Protein AF-A0A914QKD1-F1 (afdb_monomer_lite)

Radius of gyration: 14.01 Å; chains: 1; bounding box: 32×26×38 Å

Organism: NCBI:txid227884

Foldseek 3Di:
DDCADPNRGDPVVVCVVVPDDPPDPDDWDKDADCDPPDWDKAADDDDDPDPVDDDDDPDDRIDTGHHDTDGD

Secondary structure (DSSP, 8-state):
--SEETTEEPGGGGGGGGG--TT-------------SSPPEEE-----SSTT-----SS-SEEE--SS----

pLDDT: mean 84.47, std 8.67, range [49.12, 96.56]

Structure (mmCIF, N/CA/C/O backbone):
data_AF-A0A914QKD1-F1
#
_entry.id   AF-A0A914QKD1-F1
#
loop_
_atom_site.group_PDB
_atom_site.id
_atom_site.type_symbol
_atom_site.label_atom_id
_atom_site.label_alt_id
_atom_site.label_comp_id
_atom_site.label_asym_id
_atom_site.label_entity_id
_atom_site.label_seq_id
_atom_site.pdbx_PDB_ins_code
_atom_site.Cartn_x
_atom_site.Cartn_y
_atom_site.Cartn_z
_atom_site.occupancy
_atom_site.B_iso_or_equiv
_atom_site.auth_seq_id
_atom_site.auth_comp_id
_atom_site.auth_asym_id
_atom_site.auth_atom_id
_atom_site.pdbx_PDB_model_num
ATOM 1 N N . MET A 1 1 ? 10.569 2.628 8.126 1.00 75.06 1 MET A N 1
ATOM 2 C CA . MET A 1 1 ? 10.468 3.778 7.205 1.00 75.06 1 MET A CA 1
ATOM 3 C C . MET A 1 1 ? 9.005 3.959 6.894 1.00 75.06 1 MET A C 1
ATOM 5 O O . MET A 1 1 ? 8.397 3.009 6.419 1.00 75.06 1 MET A O 1
ATOM 9 N N . ASN A 1 2 ? 8.439 5.114 7.232 1.00 82.88 2 ASN A N 1
ATOM 10 C CA . ASN A 1 2 ? 6.989 5.268 7.296 1.00 82.88 2 ASN A CA 1
ATOM 11 C C . ASN A 1 2 ? 6.508 6.061 6.082 1.00 82.88 2 ASN A C 1
ATOM 13 O O . ASN A 1 2 ? 6.876 7.222 5.911 1.00 82.88 2 ASN A O 1
ATOM 17 N N . TYR A 1 3 ? 5.708 5.417 5.235 1.00 87.56 3 TYR A N 1
ATOM 18 C CA . TYR A 1 3 ? 5.093 6.059 4.071 1.00 87.56 3 TYR A CA 1
ATOM 19 C C . TYR A 1 3 ? 3.791 6.786 4.435 1.00 87.56 3 TYR A C 1
ATOM 21 O O . TYR A 1 3 ? 3.442 7.804 3.834 1.00 87.56 3 TYR A O 1
ATOM 29 N N . VAL A 1 4 ? 3.090 6.278 5.447 1.00 89.19 4 VAL A N 1
ATOM 30 C CA . VAL A 1 4 ? 1.871 6.855 6.012 1.00 89.19 4 VAL A CA 1
ATOM 31 C C . VAL A 1 4 ? 1.972 6.761 7.528 1.00 89.19 4 VAL A C 1
ATOM 33 O O . VAL A 1 4 ? 2.377 5.725 8.053 1.00 89.19 4 VAL A O 1
ATOM 36 N N . GLU A 1 5 ? 1.610 7.831 8.223 1.00 90.06 5 GLU A N 1
ATOM 37 C CA . GLU A 1 5 ? 1.580 7.887 9.681 1.00 90.06 5 GLU A CA 1
ATOM 38 C C . GLU A 1 5 ? 0.298 8.581 10.131 1.00 90.06 5 GLU A C 1
ATOM 40 O O . GLU A 1 5 ? -0.035 9.654 9.637 1.00 90.06 5 GLU A O 1
ATOM 45 N N . ASP A 1 6 ? -0.469 7.909 10.993 1.00 88.38 6 ASP A N 1
ATOM 46 C CA . ASP A 1 6 ? -1.770 8.369 11.500 1.00 88.38 6 ASP A CA 1
ATOM 47 C C . ASP A 1 6 ? -2.730 8.871 10.393 1.00 88.38 6 ASP A C 1
ATOM 49 O O . ASP A 1 6 ? -3.497 9.816 10.561 1.00 88.38 6 ASP A O 1
ATOM 53 N N . GLY A 1 7 ? -2.693 8.203 9.233 1.00 86.50 7 GLY A N 1
ATOM 54 C CA . GLY A 1 7 ? -3.519 8.522 8.063 1.00 86.50 7 GLY A CA 1
ATOM 55 C C . GLY A 1 7 ? -2.970 9.639 7.168 1.00 86.50 7 GLY A C 1
ATOM 56 O O . GLY A 1 7 ? -3.582 9.949 6.150 1.00 86.50 7 GLY A O 1
ATOM 57 N N . ILE A 1 8 ? -1.814 10.214 7.502 1.00 89.62 8 ILE A N 1
ATOM 58 C CA . ILE A 1 8 ? -1.161 11.280 6.741 1.00 89.62 8 ILE A CA 1
ATOM 59 C C . ILE A 1 8 ? -0.024 10.685 5.909 1.00 89.62 8 ILE A C 1
ATOM 61 O O . ILE A 1 8 ? 0.846 9.980 6.424 1.00 89.62 8 ILE A O 1
ATOM 65 N N . VAL A 1 9 ? -0.012 10.973 4.606 1.00 89.12 9 VAL A N 1
ATOM 66 C CA . VAL A 1 9 ? 1.075 10.558 3.710 1.00 89.12 9 VAL A CA 1
ATOM 67 C C . VAL A 1 9 ? 2.329 11.362 4.039 1.00 89.12 9 VAL A C 1
ATOM 69 O O . VAL A 1 9 ? 2.325 12.591 4.001 1.00 89.12 9 VAL A O 1
ATOM 72 N N . ASN A 1 10 ? 3.423 10.668 4.341 1.00 88.56 10 ASN A N 1
ATOM 73 C CA . ASN A 1 10 ? 4.695 11.312 4.633 1.00 88.56 10 ASN A CA 1
ATOM 74 C C . ASN A 1 10 ? 5.303 11.898 3.343 1.00 88.56 10 ASN A C 1
ATOM 76 O O . ASN A 1 10 ? 5.272 11.261 2.288 1.00 88.56 10 ASN A O 1
ATOM 80 N N . ALA A 1 11 ? 5.934 13.074 3.425 1.00 83.62 11 ALA A N 1
ATOM 81 C CA . ALA A 1 11 ? 6.678 13.675 2.311 1.00 83.62 11 ALA A CA 1
ATOM 82 C C . ALA A 1 11 ? 7.750 12.727 1.740 1.00 83.62 11 ALA A C 1
ATOM 84 O O . ALA A 1 11 ? 8.068 12.773 0.551 1.00 83.62 11 ALA A O 1
ATOM 85 N N . TYR A 1 12 ? 8.266 11.819 2.570 1.00 78.00 12 TYR A N 1
ATOM 86 C CA . TYR A 1 12 ? 9.165 10.745 2.176 1.00 78.00 12 TYR A CA 1
ATOM 87 C C . TYR A 1 12 ? 8.619 9.880 1.023 1.00 78.00 12 TYR A C 1
ATOM 89 O O . TYR A 1 12 ? 9.386 9.479 0.145 1.00 78.00 12 TYR A O 1
ATOM 97 N N . SER A 1 13 ? 7.306 9.644 0.981 1.00 78.81 13 SER A N 1
ATOM 98 C CA . SER A 1 13 ? 6.638 8.792 -0.012 1.00 78.81 13 SER A CA 1
ATOM 99 C C . SER A 1 13 ? 6.775 9.311 -1.439 1.00 78.81 13 SER A C 1
ATOM 101 O O . SER A 1 13 ? 6.884 8.522 -2.373 1.00 78.81 13 SER A O 1
ATOM 103 N N . THR A 1 14 ? 6.881 10.630 -1.617 1.00 78.12 14 THR A N 1
ATOM 104 C CA . THR A 1 14 ? 7.060 11.251 -2.943 1.00 78.12 14 THR A CA 1
ATOM 105 C C . THR A 1 14 ? 8.398 10.901 -3.596 1.00 78.12 14 THR A C 1
ATOM 107 O O . THR A 1 14 ? 8.550 11.007 -4.809 1.00 78.12 14 THR A O 1
ATOM 110 N N . LYS A 1 15 ? 9.376 10.446 -2.803 1.00 81.25 15 LYS A N 1
ATOM 111 C CA . LYS A 1 15 ? 10.718 10.092 -3.276 1.00 81.25 15 LYS A CA 1
ATOM 112 C C . LYS A 1 15 ? 10.884 8.600 -3.563 1.00 81.25 15 LYS A C 1
ATOM 114 O O . LYS A 1 15 ? 12.001 8.182 -3.853 1.00 81.25 15 LYS A O 1
ATOM 119 N N . PHE A 1 16 ? 9.828 7.796 -3.436 1.00 79.75 16 PHE A N 1
ATOM 120 C CA . PHE A 1 16 ? 9.894 6.347 -3.629 1.00 79.75 16 PHE A CA 1
ATOM 121 C C . PHE A 1 16 ? 10.439 5.922 -5.009 1.00 79.75 16 PHE A C 1
ATOM 123 O O . PHE A 1 16 ? 11.337 5.078 -5.021 1.00 79.75 16 PHE A O 1
ATOM 130 N N . PRO A 1 17 ? 10.030 6.536 -6.144 1.00 77.50 17 PRO A N 1
ATOM 131 C CA . PRO A 1 17 ? 10.515 6.124 -7.466 1.00 77.50 17 PRO A CA 1
ATOM 132 C C . PRO A 1 17 ? 12.040 6.207 -7.622 1.00 77.50 17 PRO A C 1
ATOM 134 O O . PRO A 1 17 ? 12.642 5.379 -8.290 1.00 77.50 17 PRO A O 1
ATOM 137 N N . TYR A 1 18 ? 12.686 7.158 -6.941 1.00 77.44 18 TYR A N 1
ATOM 138 C CA . TYR A 1 18 ? 14.139 7.354 -7.002 1.00 77.44 18 TYR A CA 1
ATOM 139 C C . TYR A 1 18 ? 14.943 6.353 -6.159 1.00 77.44 18 TYR A C 1
ATOM 141 O O . TYR A 1 18 ? 16.169 6.413 -6.143 1.00 77.44 18 TYR A O 1
ATOM 149 N N . ARG A 1 19 ? 14.274 5.479 -5.397 1.00 74.69 19 ARG A N 1
ATOM 150 C CA . ARG A 1 19 ? 14.913 4.541 -4.456 1.00 74.69 19 ARG A CA 1
ATOM 151 C C . ARG A 1 19 ? 14.806 3.088 -4.892 1.00 74.69 19 ARG A C 1
ATOM 153 O O . ARG A 1 19 ? 15.480 2.241 -4.310 1.00 74.69 19 ARG A O 1
ATOM 160 N N . VAL A 1 20 ? 13.973 2.799 -5.888 1.00 78.56 20 VAL A N 1
ATOM 161 C CA . VAL A 1 20 ? 13.866 1.462 -6.466 1.00 78.56 20 VAL A CA 1
ATOM 162 C C . VAL A 1 20 ? 14.906 1.350 -7.574 1.00 78.56 20 VAL A C 1
ATOM 164 O O . VAL A 1 20 ? 14.715 1.853 -8.676 1.00 78.56 20 VAL A O 1
ATOM 167 N N . GLY A 1 21 ? 16.049 0.748 -7.247 1.00 77.06 21 GLY A N 1
ATOM 168 C CA . GLY A 1 21 ? 17.079 0.432 -8.233 1.00 77.06 21 GLY A CA 1
ATOM 169 C C . GLY A 1 21 ? 16.622 -0.674 -9.186 1.00 77.06 21 GLY A C 1
ATOM 170 O O . GLY A 1 21 ? 15.778 -1.497 -8.838 1.00 77.06 21 GLY A O 1
ATOM 171 N N . THR A 1 22 ? 17.226 -0.736 -10.373 1.00 79.12 22 THR A N 1
ATOM 172 C CA . THR A 1 22 ? 16.935 -1.766 -11.391 1.00 79.12 22 THR A CA 1
ATOM 173 C C . THR A 1 22 ? 17.252 -3.193 -10.932 1.00 79.12 22 THR A C 1
ATOM 175 O O . THR A 1 22 ? 16.788 -4.152 -11.537 1.00 79.12 22 THR A O 1
ATOM 178 N N . ASN A 1 23 ? 18.028 -3.349 -9.859 1.00 84.19 23 ASN A N 1
ATOM 179 C CA . ASN A 1 23 ? 18.391 -4.628 -9.254 1.00 84.19 23 ASN A CA 1
ATOM 180 C C . ASN A 1 23 ? 17.414 -5.107 -8.162 1.00 84.19 23 ASN A C 1
ATOM 182 O O . ASN A 1 23 ? 17.660 -6.144 -7.548 1.00 84.19 23 ASN A O 1
ATOM 186 N N . ILE A 1 24 ? 16.340 -4.363 -7.880 1.00 83.75 24 ILE A N 1
ATOM 187 C CA . ILE A 1 24 ? 15.337 -4.732 -6.876 1.00 83.75 24 ILE A CA 1
ATOM 188 C C . ILE A 1 24 ? 14.169 -5.431 -7.575 1.00 83.75 24 ILE A C 1
ATOM 190 O O . ILE A 1 24 ? 13.418 -4.803 -8.313 1.00 83.75 24 ILE A O 1
ATOM 194 N N . SER A 1 25 ? 13.993 -6.726 -7.311 1.00 84.44 25 SER A N 1
ATOM 195 C CA . SER A 1 25 ? 12.882 -7.522 -7.855 1.00 84.44 25 SER A CA 1
ATOM 196 C C . SER A 1 25 ? 11.640 -7.543 -6.960 1.00 84.44 25 SER A C 1
ATOM 198 O O . SER A 1 25 ? 10.532 -7.748 -7.453 1.00 84.44 25 SER A O 1
ATOM 200 N N . HIS A 1 26 ? 11.804 -7.331 -5.650 1.00 86.81 26 HIS A N 1
ATOM 201 C CA . HIS A 1 26 ? 10.724 -7.422 -4.669 1.00 86.81 26 HIS A CA 1
ATOM 202 C C . HIS A 1 26 ? 10.787 -6.291 -3.649 1.00 86.81 26 HIS A C 1
ATOM 204 O O . HIS A 1 26 ? 11.862 -5.881 -3.209 1.00 86.81 26 HIS A O 1
ATOM 210 N N . ILE A 1 27 ? 9.610 -5.820 -3.239 1.00 86.62 27 ILE A N 1
ATOM 211 C CA . ILE A 1 27 ? 9.443 -4.801 -2.206 1.00 86.62 27 ILE A CA 1
ATOM 212 C C . ILE A 1 27 ? 8.394 -5.305 -1.226 1.00 86.62 27 ILE A C 1
ATOM 214 O O . ILE A 1 27 ? 7.308 -5.719 -1.628 1.00 86.62 27 ILE A O 1
ATOM 218 N N . ILE A 1 28 ? 8.729 -5.260 0.058 1.00 89.62 28 ILE A N 1
ATOM 219 C CA . ILE A 1 28 ? 7.834 -5.657 1.140 1.00 89.62 28 ILE A CA 1
ATOM 220 C C . ILE A 1 28 ? 7.361 -4.390 1.838 1.00 89.62 28 ILE A C 1
ATOM 222 O O . ILE A 1 28 ? 8.164 -3.567 2.284 1.00 89.62 28 ILE A O 1
ATOM 226 N N . PHE A 1 29 ? 6.044 -4.246 1.935 1.00 88.75 29 PHE A N 1
ATOM 227 C CA . PHE A 1 29 ? 5.404 -3.214 2.734 1.00 88.75 29 PHE A CA 1
ATOM 228 C C . PHE A 1 29 ? 4.753 -3.858 3.948 1.00 88.75 29 PHE A C 1
ATOM 230 O O . PHE A 1 29 ? 4.170 -4.935 3.852 1.00 88.75 29 PHE A O 1
ATOM 237 N N . SER A 1 30 ? 4.819 -3.164 5.077 1.00 90.69 30 SER A N 1
ATOM 238 C CA . SER A 1 30 ? 4.037 -3.486 6.260 1.00 90.69 30 SER A CA 1
ATOM 239 C C . SER A 1 30 ? 3.141 -2.303 6.598 1.00 90.69 30 SER A C 1
ATOM 241 O O . SER A 1 30 ? 3.513 -1.138 6.431 1.00 90.69 30 SER A O 1
ATOM 243 N N . TRP A 1 31 ? 1.930 -2.603 7.049 1.00 91.44 31 TRP A N 1
ATOM 244 C CA . TRP A 1 31 ? 0.969 -1.603 7.488 1.00 91.44 31 TRP A CA 1
ATOM 245 C C . TRP A 1 31 ? 0.145 -2.148 8.646 1.00 91.44 31 TRP A C 1
ATOM 247 O O . TRP A 1 31 ? 0.032 -3.359 8.839 1.00 91.44 31 TRP A O 1
ATOM 257 N N . ASN A 1 32 ? -0.457 -1.247 9.410 1.00 92.19 32 ASN A N 1
ATOM 258 C CA . ASN A 1 32 ? -1.483 -1.572 10.386 1.00 92.19 32 ASN A CA 1
ATOM 259 C C . ASN A 1 32 ? -2.334 -0.337 10.696 1.00 92.19 32 ASN A C 1
ATOM 261 O O . ASN A 1 32 ? -1.925 0.801 10.465 1.00 92.19 32 ASN A O 1
ATOM 265 N N . SER A 1 33 ? -3.516 -0.569 11.256 1.00 90.19 33 SER A N 1
ATOM 266 C CA . SER A 1 33 ? -4.377 0.473 11.803 1.00 90.19 33 SER A CA 1
ATOM 267 C C . SER A 1 33 ? -4.347 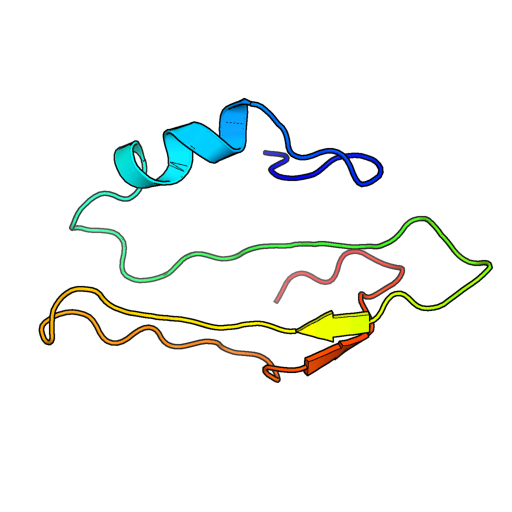0.435 13.328 1.00 90.19 33 SER A C 1
ATOM 269 O O . SER A 1 33 ? -4.661 -0.588 13.932 1.00 90.19 33 SER A O 1
ATOM 271 N N . LYS A 1 34 ? -4.045 1.575 13.962 1.00 87.69 34 LYS A N 1
ATOM 272 C CA . LYS A 1 34 ? -4.230 1.758 15.415 1.00 87.69 34 LYS A CA 1
ATOM 273 C C . LYS A 1 34 ? -5.700 1.990 15.793 1.00 87.69 34 LYS A C 1
ATOM 275 O O . LYS A 1 34 ? -6.048 1.948 16.969 1.00 87.69 34 LYS A O 1
ATOM 280 N N . VAL A 1 35 ? -6.564 2.262 14.813 1.00 85.38 35 VAL A N 1
ATOM 281 C CA . VAL A 1 35 ? -7.994 2.479 15.040 1.00 85.38 35 VAL A CA 1
ATOM 282 C C . VAL A 1 35 ? -8.646 1.128 15.317 1.00 85.38 35 VAL A C 1
ATOM 284 O O . VAL A 1 35 ? -8.831 0.326 14.406 1.00 85.38 35 VAL A O 1
ATOM 287 N N . SER A 1 36 ? -8.984 0.881 16.581 1.00 78.88 36 SER A N 1
ATOM 288 C CA . SER A 1 36 ? -9.676 -0.335 17.033 1.00 78.88 36 SER A CA 1
ATOM 289 C C . SER A 1 36 ? -11.199 -0.219 16.970 1.00 78.88 36 SER A C 1
ATOM 291 O O . SER A 1 36 ? -11.898 -1.226 16.994 1.00 78.88 36 SER A O 1
ATOM 293 N N . THR A 1 37 ? -11.722 1.005 16.877 1.00 84.12 37 THR A N 1
ATOM 294 C CA . THR A 1 37 ? -13.164 1.285 16.913 1.00 84.12 37 THR A CA 1
ATOM 295 C C . THR A 1 37 ? -13.875 0.987 15.596 1.00 84.12 37 THR A C 1
ATOM 297 O O . THR A 1 37 ? -15.091 0.816 15.586 1.00 84.12 37 THR A O 1
ATOM 300 N N . LYS A 1 38 ? -13.140 0.923 14.479 1.00 85.88 38 LYS A N 1
ATOM 301 C CA . LYS A 1 38 ? -13.670 0.595 13.152 1.00 85.88 38 LYS A CA 1
ATOM 302 C C . LYS A 1 38 ? -12.612 -0.085 12.292 1.00 85.88 38 LYS A C 1
ATOM 304 O O . LYS A 1 38 ? -11.442 0.293 12.331 1.00 85.88 38 LYS A O 1
ATOM 309 N N . GLN A 1 39 ? -13.038 -1.047 11.479 1.00 87.38 39 GLN A N 1
ATOM 310 C CA . GLN A 1 39 ? -12.177 -1.636 10.457 1.00 87.38 39 GLN A CA 1
ATOM 311 C C . GLN A 1 39 ? -11.990 -0.654 9.296 1.00 87.38 39 GLN A C 1
ATOM 313 O O . GLN A 1 39 ? -12.932 0.026 8.885 1.00 87.38 39 GLN A O 1
ATOM 318 N N . ILE A 1 40 ? -10.764 -0.569 8.779 1.00 91.62 40 ILE A N 1
ATOM 319 C CA . ILE A 1 40 ? -10.426 0.276 7.631 1.00 91.62 40 ILE A CA 1
ATOM 320 C C . ILE A 1 40 ? -10.294 -0.630 6.410 1.00 91.62 40 ILE A C 1
ATOM 322 O O . ILE A 1 40 ? -9.462 -1.534 6.414 1.00 91.62 40 ILE A O 1
ATOM 326 N N . LYS A 1 41 ? -11.105 -0.394 5.375 1.00 94.62 41 LYS A N 1
ATOM 327 C CA . LYS A 1 41 ? -11.015 -1.127 4.107 1.00 94.62 41 LYS A CA 1
ATOM 328 C C . LYS A 1 41 ? -9.814 -0.625 3.297 1.00 94.62 41 LYS A C 1
ATOM 330 O O . LYS A 1 41 ? -9.582 0.581 3.238 1.00 94.62 41 LYS A O 1
ATOM 335 N N . TYR A 1 42 ? -9.089 -1.531 2.649 1.00 93.69 42 TYR A N 1
ATOM 336 C CA . TYR A 1 42 ? -8.099 -1.203 1.627 1.00 93.69 42 TYR A CA 1
ATOM 337 C C . TYR A 1 42 ? -8.549 -1.688 0.247 1.00 93.69 42 TYR A C 1
ATOM 339 O O . TYR A 1 42 ? -9.322 -2.641 0.118 1.00 93.69 42 TYR A O 1
ATOM 347 N N . GLN A 1 43 ? -8.017 -1.031 -0.781 1.00 96.00 43 GLN A N 1
ATOM 348 C CA . GLN A 1 43 ? -8.073 -1.467 -2.168 1.00 96.00 43 GLN A CA 1
ATOM 349 C C . GLN A 1 43 ? -6.739 -1.123 -2.839 1.00 96.00 43 GLN A C 1
ATOM 351 O O . GLN A 1 43 ? -6.218 -0.024 -2.653 1.00 96.00 43 GLN A O 1
ATOM 356 N N . ILE A 1 44 ? -6.184 -2.056 -3.604 1.00 93.50 44 ILE A N 1
ATOM 357 C CA . ILE A 1 44 ? -4.893 -1.938 -4.273 1.00 93.50 44 ILE A CA 1
ATOM 358 C C . ILE A 1 44 ? -5.124 -2.003 -5.772 1.00 93.50 44 ILE A C 1
ATOM 360 O O . ILE A 1 44 ? -5.815 -2.881 -6.287 1.00 93.50 44 ILE A O 1
ATOM 364 N N . ARG A 1 45 ? -4.490 -1.072 -6.477 1.00 91.88 45 ARG A N 1
ATOM 365 C CA . ARG A 1 45 ? -4.405 -1.071 -7.929 1.00 91.88 45 ARG A CA 1
ATOM 366 C C . ARG A 1 45 ? -2.940 -0.949 -8.310 1.00 91.88 45 ARG A C 1
ATOM 368 O O . ARG A 1 45 ? -2.291 0.014 -7.914 1.00 91.88 45 ARG A O 1
ATOM 375 N N . ALA A 1 46 ? -2.444 -1.903 -9.085 1.00 87.62 46 ALA A N 1
ATOM 376 C CA . ALA A 1 46 ? -1.136 -1.805 -9.712 1.00 87.62 46 ALA A CA 1
ATOM 377 C C . ALA A 1 46 ? -1.297 -1.482 -11.196 1.00 87.62 46 ALA A C 1
ATOM 379 O O . ALA A 1 46 ? -2.150 -2.053 -11.875 1.00 87.62 46 ALA A O 1
ATOM 380 N N . VAL A 1 47 ? -0.484 -0.549 -11.681 1.00 86.56 47 VAL A N 1
ATOM 381 C CA . VAL A 1 47 ? -0.410 -0.160 -13.089 1.00 86.56 47 VAL A CA 1
ATOM 382 C C . VAL A 1 47 ? 1.067 -0.087 -13.444 1.00 86.56 47 VAL A C 1
ATOM 384 O O . VAL A 1 47 ? 1.825 0.583 -12.746 1.00 86.56 47 VAL A O 1
ATOM 387 N N . ALA A 1 48 ? 1.466 -0.790 -14.497 1.00 84.38 48 ALA A N 1
ATOM 388 C CA . ALA A 1 48 ? 2.774 -0.616 -15.107 1.00 84.38 48 ALA A CA 1
ATOM 389 C C . ALA A 1 48 ? 2.649 0.339 -16.291 1.00 84.38 48 ALA A C 1
ATOM 391 O O . ALA A 1 48 ? 1.710 0.229 -17.080 1.00 84.38 48 ALA A O 1
ATOM 392 N N . GLU A 1 49 ? 3.584 1.277 -16.400 1.00 81.81 49 GLU A N 1
ATOM 393 C CA . GLU A 1 49 ? 3.650 2.200 -17.539 1.00 81.81 49 GLU A CA 1
ATOM 394 C C . GLU A 1 49 ? 4.272 1.537 -18.776 1.00 81.81 49 GLU A C 1
ATOM 396 O O . GLU A 1 49 ? 4.013 1.958 -19.901 1.00 81.81 49 GLU A O 1
ATOM 401 N N . THR A 1 50 ? 5.061 0.479 -18.576 1.00 77.12 50 THR A N 1
ATOM 402 C CA . THR A 1 50 ? 5.709 -0.298 -19.635 1.00 77.12 50 THR A CA 1
ATOM 403 C C . THR A 1 50 ? 5.342 -1.775 -19.524 1.00 77.12 50 THR A C 1
ATOM 405 O O . THR A 1 50 ? 5.036 -2.279 -18.445 1.00 77.12 50 THR A 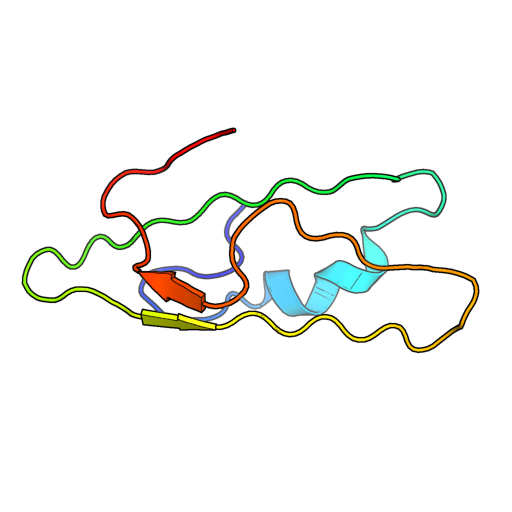O 1
ATOM 408 N N . PHE A 1 51 ? 5.381 -2.489 -20.649 1.00 73.31 51 PHE A N 1
ATOM 409 C CA . PHE A 1 51 ? 5.099 -3.929 -20.686 1.00 73.31 51 PHE A CA 1
ATOM 410 C C . PHE A 1 51 ? 6.241 -4.786 -20.116 1.00 73.31 51 PHE A C 1
ATOM 412 O O . PHE A 1 51 ? 6.036 -5.964 -19.838 1.00 73.31 51 PHE A O 1
ATOM 419 N N . ASP A 1 52 ? 7.421 -4.194 -19.912 1.00 74.88 52 ASP A N 1
ATOM 420 C CA . ASP A 1 52 ? 8.626 -4.892 -19.448 1.00 74.88 52 ASP A CA 1
ATOM 421 C C . ASP A 1 52 ? 8.600 -5.207 -17.943 1.00 74.88 52 ASP A C 1
ATOM 423 O O . ASP A 1 52 ? 9.426 -5.976 -17.451 1.00 74.88 52 ASP A O 1
ATOM 427 N N . VAL A 1 53 ? 7.658 -4.618 -17.197 1.00 73.38 53 VAL A N 1
ATOM 428 C CA . VAL A 1 53 ? 7.519 -4.809 -15.750 1.00 73.38 53 VAL A CA 1
ATOM 429 C C . VAL A 1 53 ? 6.096 -5.249 -15.431 1.00 73.38 53 VAL A C 1
ATOM 431 O O . VAL A 1 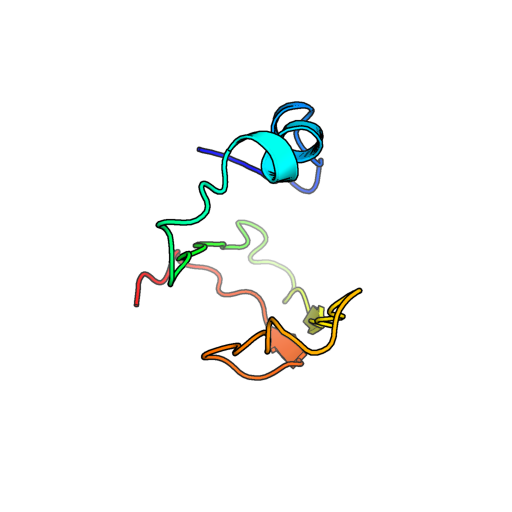53 ? 5.146 -4.488 -15.593 1.00 73.38 53 VAL A O 1
ATOM 434 N N . LEU A 1 54 ? 5.941 -6.472 -14.920 1.00 81.44 54 LEU A N 1
ATOM 435 C CA . LEU A 1 54 ? 4.657 -6.976 -14.438 1.00 81.44 54 LEU A CA 1
ATOM 436 C C . LEU A 1 54 ? 4.579 -6.831 -12.908 1.00 81.44 54 LEU A C 1
ATOM 438 O O . LEU A 1 54 ? 5.305 -7.530 -12.197 1.00 81.44 54 LEU A O 1
ATOM 442 N N . PRO A 1 55 ? 3.713 -5.957 -12.366 1.00 83.25 55 PRO A N 1
ATOM 443 C CA . PRO A 1 55 ? 3.572 -5.807 -10.929 1.00 83.25 55 PRO A CA 1
ATOM 444 C C . PRO A 1 55 ? 2.818 -7.009 -10.361 1.00 83.25 55 PRO A C 1
ATOM 446 O O . PRO A 1 55 ? 1.664 -7.262 -10.707 1.00 83.25 55 PRO A O 1
ATOM 449 N N . LEU A 1 56 ? 3.472 -7.733 -9.458 1.00 88.38 56 LEU A N 1
ATOM 450 C CA . LEU A 1 56 ? 2.897 -8.876 -8.763 1.00 88.38 56 LEU A CA 1
ATOM 451 C C . LEU A 1 56 ? 2.614 -8.500 -7.305 1.00 88.38 56 LEU A C 1
ATOM 453 O O . LEU A 1 56 ? 3.510 -8.060 -6.587 1.00 88.38 56 LEU A O 1
ATOM 457 N N . ILE A 1 57 ? 1.363 -8.665 -6.868 1.00 91.38 57 ILE A N 1
ATOM 458 C CA . ILE A 1 57 ? 0.927 -8.371 -5.495 1.00 91.38 57 ILE A CA 1
ATOM 459 C C . ILE A 1 57 ? 0.615 -9.690 -4.786 1.00 91.38 57 ILE A C 1
ATOM 461 O O . ILE A 1 57 ? -0.246 -10.445 -5.227 1.00 91.38 57 ILE A O 1
ATOM 465 N N . HIS A 1 58 ? 1.302 -9.959 -3.674 1.00 90.44 58 HIS A N 1
ATOM 466 C CA . HIS A 1 58 ? 1.156 -11.192 -2.883 1.00 90.44 58 HIS A CA 1
ATOM 467 C C . HIS A 1 58 ? 0.107 -11.070 -1.762 1.00 90.44 58 HIS A C 1
ATOM 469 O O . HIS A 1 58 ? 0.308 -11.553 -0.651 1.00 90.44 58 HIS A O 1
ATOM 475 N N . LEU A 1 59 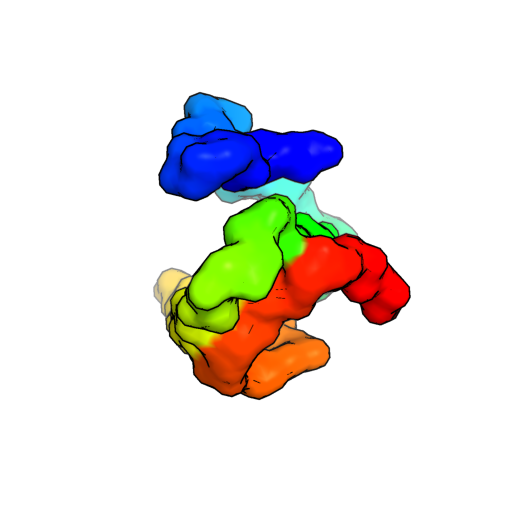? -1.006 -10.388 -2.029 1.00 91.38 59 LEU A N 1
ATOM 476 C CA . LEU A 1 59 ? -2.167 -10.321 -1.141 1.00 91.38 59 LEU A CA 1
ATOM 477 C C . LEU A 1 59 ? -3.434 -9.994 -1.951 1.00 91.38 59 LEU A C 1
ATOM 479 O O . LEU A 1 59 ? -3.315 -9.547 -3.096 1.00 91.38 59 LEU A O 1
ATOM 483 N N . PRO A 1 60 ? -4.644 -10.195 -1.394 1.00 93.44 60 PRO A N 1
ATOM 484 C CA . PRO A 1 60 ? -5.875 -9.761 -2.044 1.00 93.44 60 PRO A CA 1
ATOM 485 C C . PRO A 1 60 ? -5.820 -8.280 -2.435 1.00 93.44 60 PRO A C 1
ATOM 487 O O . PRO A 1 60 ? -5.234 -7.464 -1.730 1.00 93.44 60 PRO A O 1
ATOM 490 N N . LEU A 1 61 ? -6.444 -7.914 -3.559 1.00 93.88 61 LEU A N 1
ATOM 491 C CA . LEU A 1 61 ? -6.489 -6.516 -4.007 1.00 93.88 61 LEU A CA 1
ATOM 492 C C . LEU A 1 61 ? -7.475 -5.667 -3.202 1.00 93.88 61 LEU A C 1
ATOM 494 O O . LEU A 1 61 ? -7.457 -4.449 -3.307 1.00 93.88 61 LEU A O 1
ATOM 498 N N . GLU A 1 62 ? -8.331 -6.278 -2.395 1.00 96.56 62 GLU A N 1
ATOM 499 C CA . GLU A 1 62 ? -9.189 -5.586 -1.446 1.00 96.56 62 GLU A CA 1
ATOM 500 C C . GLU A 1 62 ? -9.320 -6.397 -0.160 1.00 96.56 62 GLU A C 1
ATOM 502 O O . GLU A 1 62 ? -9.233 -7.624 -0.166 1.00 96.56 62 GLU A O 1
ATOM 507 N N . GLY A 1 63 ? -9.537 -5.704 0.952 1.00 94.50 63 GLY A N 1
ATOM 508 C CA . GLY A 1 63 ? -9.667 -6.339 2.256 1.00 94.50 63 GLY A CA 1
ATOM 509 C C . GLY A 1 63 ? -9.697 -5.320 3.382 1.00 94.50 63 GLY A C 1
ATOM 510 O O . GLY A 1 63 ? -9.993 -4.147 3.163 1.00 94.50 63 GLY A O 1
ATOM 511 N N . MET A 1 64 ? -9.387 -5.766 4.596 1.00 93.75 64 MET A N 1
ATOM 512 C CA . MET A 1 64 ? -9.312 -4.907 5.778 1.00 93.75 64 MET A CA 1
ATOM 513 C C . MET A 1 64 ? -7.861 -4.726 6.217 1.00 93.75 64 MET A C 1
ATOM 515 O O . MET A 1 64 ? -7.082 -5.677 6.206 1.00 93.75 64 MET A O 1
ATOM 519 N N . ILE A 1 65 ? -7.495 -3.508 6.615 1.00 92.00 65 ILE A N 1
ATOM 520 C CA . ILE A 1 65 ? -6.181 -3.225 7.190 1.00 92.00 65 ILE A CA 1
ATOM 521 C C . ILE A 1 65 ? -6.094 -3.933 8.551 1.00 92.00 65 ILE A C 1
ATOM 523 O O . ILE A 1 65 ? -6.979 -3.736 9.392 1.00 92.00 65 ILE A O 1
ATOM 527 N N . PRO A 1 66 ? -5.041 -4.727 8.800 1.00 91.44 66 PRO A N 1
ATOM 528 C CA . PRO A 1 66 ? -4.866 -5.429 10.060 1.00 91.44 66 PRO A CA 1
ATOM 529 C C . PRO A 1 66 ? -4.619 -4.448 11.213 1.00 91.44 66 PRO A C 1
ATOM 531 O O . PRO A 1 66 ? -4.048 -3.368 11.046 1.00 91.44 66 PRO A O 1
ATOM 534 N N . THR A 1 67 ? -5.051 -4.819 12.417 1.00 87.94 67 THR A N 1
ATOM 535 C CA . THR A 1 67 ? -4.850 -4.012 13.636 1.00 87.94 67 THR A CA 1
ATOM 536 C C . THR A 1 67 ? -3.473 -4.227 14.265 1.00 87.94 67 THR A C 1
ATOM 538 O O . THR A 1 67 ? -2.987 -3.388 15.024 1.00 87.94 67 THR A O 1
ATOM 541 N N . LYS A 1 68 ? -2.809 -5.331 13.916 1.00 81.69 68 LYS A N 1
ATOM 542 C CA . LYS A 1 68 ? -1.412 -5.615 14.245 1.00 81.69 68 LYS A CA 1
ATOM 543 C C . LYS A 1 68 ? -0.581 -5.569 12.972 1.00 81.69 68 LYS A C 1
ATOM 545 O O . LYS A 1 68 ? -1.083 -5.875 11.897 1.00 81.69 68 LYS A O 1
ATOM 550 N N . THR A 1 69 ? 0.678 -5.170 13.093 1.00 74.44 69 THR A N 1
ATOM 551 C CA . THR A 1 69 ? 1.612 -5.239 11.971 1.00 74.44 69 THR A CA 1
ATOM 552 C C . THR A 1 69 ? 1.890 -6.705 11.679 1.00 74.44 69 THR A C 1
ATOM 554 O O . THR A 1 69 ? 2.503 -7.392 12.493 1.00 74.44 69 THR A O 1
ATOM 557 N N . GLU A 1 70 ? 1.412 -7.178 10.536 1.00 63.16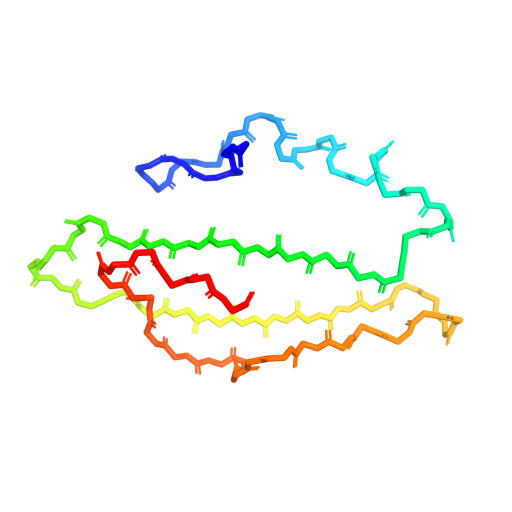 70 GLU A N 1
ATOM 558 C CA . GLU A 1 70 ? 1.810 -8.466 9.989 1.00 63.16 70 GLU A CA 1
ATOM 559 C C . GLU A 1 70 ? 3.020 -8.242 9.085 1.00 63.16 70 GLU A C 1
ATOM 561 O O . GLU A 1 70 ? 3.051 -7.326 8.260 1.00 63.16 70 GLU A O 1
ATOM 566 N N . SER A 1 71 ? 4.048 -9.051 9.293 1.00 54.31 71 SER A N 1
ATOM 567 C CA . SER A 1 71 ? 5.206 -9.148 8.417 1.00 54.31 71 SER A CA 1
ATOM 568 C C . SER A 1 71 ? 5.183 -10.550 7.827 1.00 54.31 71 SER A C 1
ATOM 570 O O . SER A 1 71 ? 5.378 -11.511 8.572 1.00 54.31 71 SER A O 1
ATOM 572 N N . ASN A 1 72 ? 4.882 -10.638 6.531 1.00 49.12 72 ASN A N 1
ATOM 573 C CA . ASN A 1 72 ? 5.120 -11.843 5.736 1.00 49.12 72 ASN A CA 1
ATOM 574 C C . ASN A 1 72 ? 6.590 -11.919 5.332 1.00 49.12 72 ASN A C 1
ATOM 576 O O . ASN A 1 72 ? 7.151 -10.849 4.990 1.00 49.12 72 ASN A 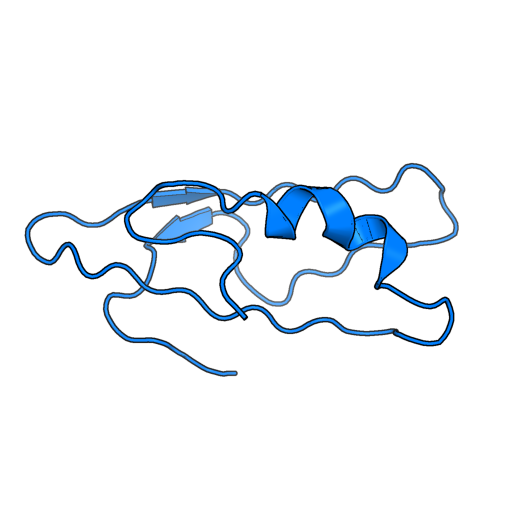O 1
#

InterPro domains:
  IPR003306 WIF domain [PF02019] (1-70)
  IPR003306 WIF domain [PS50814] (1-72)
  IPR038677 WIF domain superfamily [G3DSA:2.60.40.2170] (1-72)

Sequence (72 aa):
MNYVEDGIVNAYSTKFPYRVGTNISHIIFSWNSKVSTKQIKYQIRAVAETFDVLPLIHLPLEGMIPTKTESN